Protein AF-A0A518JNQ6-F1 (afdb_monomer_lite)

pLDDT: mean 89.22, std 8.43, range [53.34, 97.62]

Foldseek 3Di:
DDDDDPVNVVVVVVVVVVVVVVVVVVVVVVVVVVVVQVVLVVVVVVVVDQWDDDPQKIKGKDKDQDADDDDPVVCVVCPVVVVVVVRVPGGIDIGIDIGGNVVD

Sequence (104 aa):
MTRVTKAQLSRLVAAIGRKRTIDSESRALESEIKNLRKIAYDDLRSTGNPTAKRSGFLLRWSTAKGRVSWKEEFIREVGSEKATQLAENVGTVQSIDVVPAEVA

Organism: NCBI:txid2528017

Secondary structure (DSSP, 8-state):
-PPPPHHHHHHHHHHHHHHHHHHHHHHHHHHHHHHHHHHHHHHHHHTTSSEEEETTEEEEEEEEE------HHHHHHH-HHHHHHHHHT--EEEEEEEEETT--

Structure (mmCIF, N/CA/C/O backbone):
data_AF-A0A518JNQ6-F1
#
_entry.id   AF-A0A518JNQ6-F1
#
loop_
_atom_site.group_PDB
_atom_site.id
_atom_site.type_symbol
_atom_site.label_atom_id
_atom_site.label_alt_id
_atom_site.label_comp_id
_atom_site.label_asym_id
_atom_site.label_entity_id
_atom_site.label_seq_id
_atom_site.pdbx_PDB_ins_code
_atom_site.Cartn_x
_atom_site.Cartn_y
_atom_site.Cartn_z
_atom_site.occupancy
_atom_site.B_iso_or_equiv
_atom_site.auth_seq_id
_atom_site.auth_comp_id
_atom_site.auth_asym_id
_atom_site.auth_atom_id
_atom_site.pdbx_PDB_model_num
ATOM 1 N N . MET A 1 1 ? 41.512 17.786 -5.246 1.00 53.78 1 MET A N 1
ATOM 2 C CA . MET A 1 1 ? 40.088 17.674 -5.637 1.00 53.78 1 MET A CA 1
ATOM 3 C C . MET A 1 1 ? 39.990 16.900 -6.939 1.00 53.78 1 MET A C 1
ATOM 5 O O . MET A 1 1 ? 40.420 17.399 -7.972 1.00 53.78 1 MET A O 1
ATOM 9 N N . THR A 1 2 ? 39.486 15.672 -6.893 1.00 75.69 2 THR A N 1
ATOM 10 C CA . THR A 1 2 ? 39.273 14.839 -8.084 1.00 75.69 2 THR A CA 1
ATOM 11 C C . THR A 1 2 ? 38.061 15.373 -8.845 1.00 75.69 2 THR A C 1
ATOM 13 O O . THR A 1 2 ? 36.982 15.504 -8.269 1.00 75.69 2 THR A O 1
ATOM 16 N N . ARG A 1 3 ? 38.231 15.737 -10.121 1.00 84.81 3 ARG A N 1
ATOM 17 C CA . ARG A 1 3 ? 37.120 16.218 -10.957 1.00 84.81 3 ARG A CA 1
ATOM 18 C C . ARG A 1 3 ? 36.220 15.045 -11.351 1.00 84.81 3 ARG A C 1
ATOM 20 O O . ARG A 1 3 ? 36.714 13.963 -11.658 1.00 84.81 3 ARG A O 1
ATOM 27 N N . VAL A 1 4 ? 34.908 15.275 -11.357 1.00 87.75 4 VAL A N 1
ATOM 28 C CA . VAL A 1 4 ? 33.912 14.285 -11.793 1.00 87.75 4 VAL A CA 1
ATOM 29 C C . VAL A 1 4 ? 34.144 13.925 -13.264 1.00 87.75 4 VAL A C 1
ATOM 31 O O . VAL A 1 4 ? 34.382 14.805 -14.093 1.00 87.75 4 VAL A O 1
ATOM 34 N N . THR A 1 5 ? 34.069 12.638 -13.604 1.00 95.31 5 THR A N 1
ATOM 35 C CA . THR A 1 5 ? 34.277 12.155 -14.977 1.00 95.31 5 THR A CA 1
ATOM 36 C C . THR A 1 5 ? 32.982 12.157 -15.793 1.00 95.31 5 THR A C 1
ATOM 38 O O . THR A 1 5 ? 31.877 12.015 -15.265 1.00 95.31 5 THR A O 1
ATOM 41 N N . LYS A 1 6 ? 33.101 12.230 -17.126 1.00 94.44 6 LYS A N 1
ATOM 42 C CA . LYS A 1 6 ? 31.959 12.098 -18.052 1.00 94.44 6 LYS A CA 1
ATOM 43 C C . LYS A 1 6 ? 31.180 10.792 -17.838 1.00 94.44 6 LYS A C 1
ATOM 45 O O . LYS A 1 6 ? 29.953 10.790 -17.927 1.00 94.44 6 LYS A O 1
ATOM 50 N N . ALA A 1 7 ? 31.875 9.696 -17.525 1.00 95.75 7 ALA A N 1
ATOM 51 C CA . ALA A 1 7 ? 31.252 8.406 -17.234 1.00 95.75 7 ALA A CA 1
ATOM 52 C C . ALA A 1 7 ? 30.394 8.459 -15.958 1.00 95.75 7 ALA A C 1
ATOM 54 O O . ALA A 1 7 ? 29.271 7.953 -15.953 1.00 95.75 7 ALA A O 1
ATOM 55 N N . GLN A 1 8 ? 30.880 9.126 -14.903 1.00 95.81 8 GLN A N 1
ATOM 56 C CA . GLN A 1 8 ? 30.120 9.331 -13.666 1.00 95.81 8 GLN A CA 1
ATOM 57 C C . GLN A 1 8 ? 28.863 10.177 -13.910 1.00 95.81 8 GLN A C 1
ATOM 59 O O . GLN A 1 8 ? 27.782 9.791 -13.470 1.00 95.81 8 GLN A O 1
ATOM 64 N N . LEU A 1 9 ? 28.973 11.270 -14.673 1.00 96.31 9 LEU A N 1
ATOM 65 C CA . LEU A 1 9 ? 27.818 12.106 -15.030 1.00 96.31 9 LEU A CA 1
ATOM 66 C C . LEU A 1 9 ? 26.797 11.350 -15.890 1.00 96.31 9 LEU A C 1
ATOM 68 O O . LEU A 1 9 ? 25.598 11.425 -15.635 1.00 96.31 9 LEU A O 1
ATOM 72 N N . SER A 1 10 ? 27.260 10.564 -16.864 1.00 96.50 10 SER A N 1
ATOM 73 C CA . SER A 1 10 ? 26.377 9.760 -17.722 1.00 96.50 10 SER A CA 1
ATOM 74 C C . SER A 1 10 ? 25.614 8.710 -16.908 1.00 96.50 10 SER A C 1
ATOM 76 O O . SER A 1 10 ? 24.408 8.531 -17.083 1.00 96.50 10 SER A O 1
ATOM 78 N N . ARG A 1 11 ? 26.294 8.056 -15.954 1.00 97.00 11 ARG A N 1
ATOM 79 C CA . ARG A 1 11 ? 25.665 7.100 -15.036 1.00 97.00 11 ARG A CA 1
ATOM 80 C C . ARG A 1 11 ? 24.661 7.777 -14.104 1.00 97.00 11 ARG A C 1
ATOM 82 O O . ARG A 1 11 ? 23.608 7.197 -13.853 1.00 97.00 11 ARG A O 1
ATOM 89 N N . LEU A 1 12 ? 24.955 8.987 -13.626 1.00 96.50 12 LEU A N 1
ATOM 90 C CA . LEU A 1 12 ? 24.038 9.764 -12.793 1.00 96.50 12 LEU A CA 1
ATOM 91 C C . LEU A 1 12 ? 22.739 10.089 -13.542 1.00 96.50 12 LEU A C 1
ATOM 93 O O . LEU A 1 12 ? 21.657 9.838 -13.017 1.00 96.50 12 LEU A O 1
ATOM 97 N N . VAL A 1 13 ? 22.831 10.568 -14.786 1.00 97.56 13 VAL A N 1
ATOM 98 C CA . VAL A 1 13 ? 21.651 10.861 -15.619 1.00 97.56 13 VAL A CA 1
ATOM 99 C C . VAL A 1 13 ? 20.814 9.600 -15.851 1.00 97.56 13 VAL A C 1
ATOM 101 O O . VAL A 1 13 ? 19.599 9.622 -15.653 1.00 97.56 13 VAL A O 1
ATOM 104 N N . ALA A 1 14 ? 21.457 8.479 -16.191 1.00 97.31 14 ALA A N 1
ATOM 105 C CA . ALA A 1 14 ? 20.765 7.205 -16.378 1.00 97.31 14 ALA A CA 1
ATOM 106 C C . ALA A 1 14 ? 20.072 6.722 -15.089 1.00 97.31 14 ALA A C 1
ATOM 108 O O . ALA A 1 14 ? 18.931 6.261 -15.134 1.00 97.31 14 ALA A O 1
ATOM 109 N N . ALA A 1 15 ? 20.732 6.855 -13.934 1.00 97.62 15 ALA A N 1
ATOM 110 C CA . ALA A 1 15 ? 20.164 6.485 -12.640 1.00 97.62 15 ALA A CA 1
ATOM 111 C C . ALA A 1 15 ? 18.947 7.350 -12.274 1.00 97.62 15 ALA A C 1
ATOM 113 O O . ALA A 1 15 ? 17.931 6.809 -11.840 1.00 97.62 15 ALA A O 1
ATOM 114 N N . ILE A 1 16 ? 19.006 8.667 -12.509 1.00 97.62 16 ILE A N 1
ATOM 115 C CA . ILE A 1 16 ? 17.872 9.579 -12.291 1.00 97.62 16 ILE A CA 1
ATOM 116 C C . ILE A 1 16 ? 16.680 9.183 -13.173 1.00 97.62 16 ILE A C 1
ATOM 118 O O . ILE A 1 16 ? 15.550 9.138 -12.687 1.00 97.62 16 ILE A O 1
ATOM 122 N N . GLY A 1 17 ? 16.919 8.855 -14.448 1.00 97.50 17 GLY A N 1
ATOM 123 C CA . GLY A 1 17 ? 15.868 8.399 -15.364 1.00 97.50 17 GLY A CA 1
ATOM 124 C C . GLY A 1 17 ? 15.191 7.105 -14.898 1.00 97.50 17 GLY A C 1
ATOM 125 O O . GLY A 1 17 ? 13.962 7.038 -14.826 1.00 97.50 17 GLY A O 1
ATOM 126 N N . ARG A 1 18 ? 15.985 6.102 -14.495 1.00 97.12 18 ARG A N 1
ATOM 127 C CA . ARG A 1 18 ? 15.457 4.843 -13.939 1.00 97.12 18 ARG A CA 1
ATOM 128 C C . ARG A 1 18 ? 14.656 5.079 -12.666 1.00 97.12 18 ARG A C 1
ATOM 130 O O . ARG A 1 18 ? 13.554 4.559 -12.550 1.00 97.12 18 ARG A O 1
ATOM 137 N N . LYS A 1 19 ? 15.169 5.908 -11.750 1.00 97.44 19 LYS A N 1
ATOM 138 C CA . LYS A 1 19 ? 14.461 6.250 -10.512 1.00 97.44 19 LYS A CA 1
ATOM 139 C C . LYS A 1 19 ? 13.091 6.860 -10.809 1.00 97.44 19 LYS A C 1
ATOM 141 O O . LYS A 1 19 ? 12.109 6.426 -10.230 1.00 97.44 19 LYS A O 1
ATOM 146 N N . ARG A 1 20 ? 13.005 7.821 -11.736 1.00 97.00 20 ARG A N 1
ATOM 147 C CA . ARG A 1 20 ? 11.723 8.445 -12.116 1.00 97.00 20 ARG A CA 1
ATOM 148 C C . ARG A 1 20 ? 10.717 7.436 -12.667 1.00 97.00 20 ARG A C 1
ATOM 150 O O . ARG A 1 20 ? 9.533 7.555 -12.377 1.00 97.00 20 ARG A O 1
ATOM 157 N N . THR A 1 21 ? 11.194 6.466 -13.442 1.00 97.31 21 THR A N 1
ATOM 158 C CA . THR A 1 21 ? 10.351 5.400 -14.003 1.00 97.31 21 THR A CA 1
ATOM 159 C C . THR A 1 21 ? 9.797 4.519 -12.885 1.00 97.31 21 THR A C 1
ATOM 161 O O . THR A 1 21 ? 8.585 4.398 -12.756 1.00 97.31 21 THR A O 1
ATOM 164 N N . ILE A 1 22 ? 10.673 4.030 -12.002 1.00 97.56 22 ILE A N 1
ATOM 165 C CA . ILE A 1 22 ? 10.291 3.220 -10.836 1.00 97.56 22 ILE A CA 1
ATOM 166 C C . ILE A 1 22 ? 9.336 3.988 -9.914 1.00 97.56 22 ILE A C 1
ATOM 168 O O . ILE A 1 22 ? 8.336 3.437 -9.471 1.00 97.56 22 ILE A O 1
ATOM 172 N N . ASP A 1 23 ? 9.602 5.269 -9.644 1.00 97.06 23 ASP A N 1
ATOM 173 C CA . ASP A 1 23 ? 8.719 6.102 -8.822 1.00 97.06 23 ASP A CA 1
ATOM 174 C C . ASP A 1 23 ? 7.319 6.218 -9.459 1.00 97.06 23 ASP A C 1
ATOM 176 O O . ASP A 1 23 ? 6.310 6.229 -8.754 1.00 97.06 23 ASP A O 1
ATOM 180 N N . SER A 1 24 ? 7.243 6.319 -10.790 1.00 96.81 24 SER A N 1
ATOM 181 C CA . SER A 1 24 ? 5.975 6.384 -11.524 1.00 96.81 24 SER A CA 1
ATOM 182 C C . SER A 1 24 ? 5.212 5.061 -11.456 1.00 96.81 24 SER A C 1
ATOM 184 O O . SER A 1 24 ? 4.017 5.063 -11.171 1.00 96.81 24 SER A O 1
ATOM 186 N N . GLU A 1 25 ? 5.895 3.941 -11.684 1.00 96.88 25 GLU A N 1
ATOM 187 C CA . GLU A 1 25 ? 5.321 2.594 -11.575 1.00 96.88 25 GLU A CA 1
ATOM 188 C C . GLU A 1 25 ? 4.841 2.309 -10.148 1.00 96.88 25 GLU A C 1
ATOM 190 O O . GLU A 1 25 ? 3.720 1.845 -9.955 1.00 96.88 25 GLU A O 1
ATOM 195 N N . SER A 1 26 ? 5.635 2.684 -9.140 1.00 97.19 26 SER A N 1
ATOM 196 C CA . SER A 1 26 ? 5.267 2.565 -7.726 1.00 97.19 26 SER A CA 1
ATOM 197 C C . SER A 1 26 ? 3.973 3.317 -7.420 1.00 97.19 26 SER A C 1
ATOM 199 O O . SER A 1 26 ? 3.076 2.764 -6.792 1.00 97.19 26 SER A O 1
ATOM 201 N N . ARG A 1 27 ? 3.830 4.559 -7.905 1.00 96.44 27 ARG A N 1
ATOM 202 C CA . ARG A 1 27 ? 2.599 5.348 -7.713 1.00 96.44 27 ARG A CA 1
ATOM 203 C C . ARG A 1 27 ? 1.392 4.733 -8.418 1.00 96.44 27 ARG A C 1
ATOM 205 O O .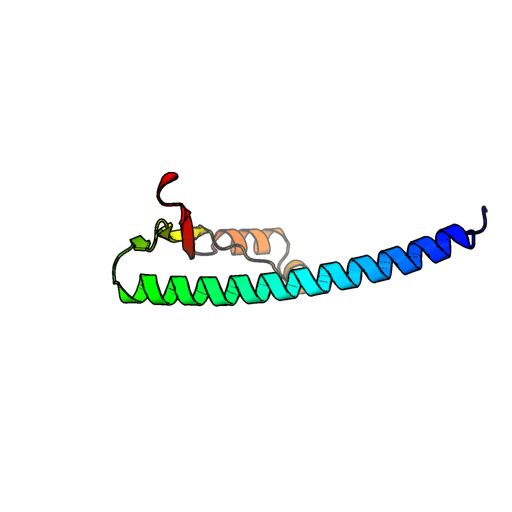 ARG A 1 27 ? 0.283 4.793 -7.887 1.00 96.44 27 ARG A O 1
ATOM 212 N N . ALA A 1 28 ? 1.588 4.167 -9.608 1.00 96.50 28 ALA A N 1
ATOM 213 C CA . ALA A 1 28 ? 0.521 3.482 -10.331 1.00 96.50 28 ALA A CA 1
ATOM 214 C C . ALA A 1 28 ? 0.036 2.248 -9.551 1.00 96.50 28 ALA A C 1
ATOM 216 O O . ALA A 1 28 ? -1.163 2.119 -9.308 1.00 96.50 28 ALA A O 1
ATOM 217 N N . LEU A 1 29 ? 0.967 1.419 -9.066 1.00 96.69 29 LEU A N 1
ATOM 218 C CA . LEU A 1 29 ? 0.667 0.257 -8.224 1.00 96.69 29 LEU A CA 1
ATOM 219 C C . LEU A 1 29 ? -0.018 0.655 -6.911 1.00 96.69 29 LEU A C 1
ATOM 221 O O . LEU A 1 29 ? -0.989 0.025 -6.503 1.00 96.69 29 LEU A O 1
ATOM 225 N N . GLU A 1 30 ? 0.429 1.726 -6.253 1.00 95.56 30 GLU A N 1
ATOM 226 C CA . GLU A 1 30 ? -0.228 2.249 -5.048 1.00 95.56 30 GLU A CA 1
ATOM 227 C C . GLU A 1 30 ? -1.684 2.659 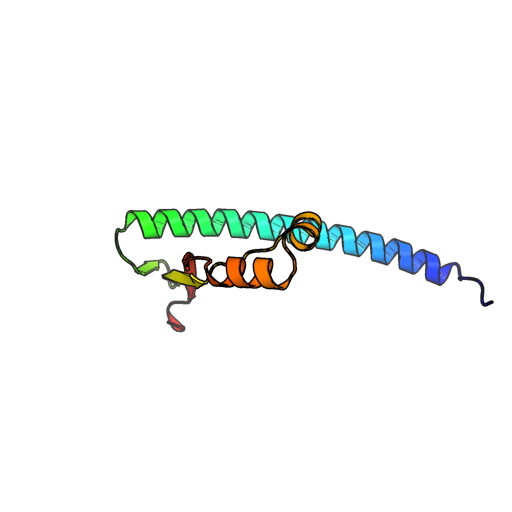-5.316 1.00 95.56 30 GLU A C 1
ATOM 229 O O . GLU A 1 30 ? -2.573 2.381 -4.504 1.00 95.56 30 GLU A O 1
ATOM 234 N N . SER A 1 31 ? -1.946 3.300 -6.460 1.00 96.12 31 SER A N 1
ATOM 235 C CA . SER A 1 31 ? -3.300 3.675 -6.876 1.00 96.12 31 SER A CA 1
ATOM 236 C C . SER A 1 31 ? -4.171 2.445 -7.137 1.00 96.12 31 SER A C 1
ATOM 238 O O . SER A 1 31 ? -5.303 2.377 -6.652 1.00 96.12 31 SER A O 1
ATOM 240 N N . GLU A 1 32 ? -3.629 1.450 -7.836 1.00 96.56 32 GLU A N 1
ATOM 241 C CA . GLU A 1 32 ? -4.304 0.183 -8.106 1.00 96.56 32 GLU A CA 1
ATOM 242 C C . GLU A 1 32 ? -4.646 -0.562 -6.809 1.00 96.56 32 GLU A C 1
ATOM 244 O O . GLU A 1 32 ? -5.809 -0.899 -6.579 1.00 96.56 32 GLU A O 1
ATOM 249 N N . ILE A 1 33 ? -3.678 -0.722 -5.900 1.00 93.94 33 ILE A N 1
ATOM 250 C CA . ILE A 1 33 ? -3.879 -1.346 -4.584 1.00 93.94 33 ILE A CA 1
ATOM 251 C C . ILE A 1 33 ? -4.973 -0.620 -3.800 1.00 93.94 33 ILE A C 1
ATOM 253 O O . ILE A 1 33 ? -5.831 -1.264 -3.192 1.00 93.94 33 ILE A O 1
ATOM 257 N N . LYS A 1 34 ? -4.973 0.719 -3.801 1.00 92.50 34 LYS A N 1
ATOM 258 C CA . LYS A 1 34 ? -6.000 1.513 -3.116 1.00 92.50 34 LYS A CA 1
ATOM 259 C C . LYS A 1 34 ? -7.394 1.241 -3.687 1.00 92.50 34 LYS A C 1
ATOM 261 O O . LYS A 1 34 ? -8.338 1.071 -2.915 1.00 92.50 34 LYS A O 1
ATOM 266 N N . ASN A 1 35 ? -7.519 1.180 -5.010 1.00 95.88 35 ASN A N 1
ATOM 267 C CA . ASN A 1 35 ? -8.787 0.897 -5.680 1.00 95.88 35 ASN A CA 1
ATOM 268 C C . ASN A 1 35 ? -9.276 -0.525 -5.373 1.00 95.88 35 ASN A C 1
ATOM 270 O O . ASN A 1 35 ? -10.425 -0.700 -4.971 1.00 95.88 35 ASN A O 1
ATOM 274 N N . LEU A 1 36 ? -8.398 -1.526 -5.467 1.00 94.88 36 LEU A N 1
ATOM 275 C CA . LEU A 1 36 ? -8.729 -2.921 -5.161 1.00 94.88 36 LEU A CA 1
ATOM 276 C C . LEU A 1 36 ? -9.118 -3.116 -3.691 1.00 94.88 36 LEU A C 1
ATOM 278 O O . LEU A 1 36 ? -10.105 -3.788 -3.393 1.00 94.88 36 LEU A O 1
ATOM 282 N N . ARG A 1 37 ? -8.406 -2.474 -2.757 1.00 92.19 37 ARG A N 1
ATOM 283 C CA . ARG A 1 37 ? -8.767 -2.491 -1.331 1.00 92.19 37 ARG A CA 1
ATOM 284 C C . ARG A 1 37 ? -10.138 -1.886 -1.075 1.00 92.19 37 ARG A C 1
ATOM 286 O O . ARG A 1 37 ? -10.865 -2.410 -0.239 1.00 92.19 37 ARG A O 1
ATOM 293 N N . LYS A 1 38 ? -10.496 -0.811 -1.781 1.00 93.12 38 LYS A N 1
ATOM 294 C CA . LYS A 1 38 ? -11.832 -0.217 -1.680 1.00 93.12 38 LYS A CA 1
ATOM 295 C C . LYS A 1 38 ? -12.909 -1.204 -2.138 1.00 93.12 38 LYS A C 1
ATOM 297 O O . LYS A 1 38 ? -13.892 -1.378 -1.434 1.00 93.12 38 LYS A O 1
ATOM 302 N N . ILE A 1 39 ? -12.693 -1.894 -3.259 1.00 94.12 39 ILE A N 1
ATOM 303 C CA . ILE A 1 39 ? -13.629 -2.915 -3.756 1.00 94.12 39 ILE A CA 1
ATOM 304 C C . ILE A 1 39 ? -13.809 -4.036 -2.723 1.00 94.12 39 ILE A C 1
ATOM 306 O O . ILE A 1 39 ? -14.937 -4.380 -2.385 1.00 94.12 39 ILE A O 1
ATOM 310 N N . ALA A 1 40 ? -12.713 -4.569 -2.175 1.00 93.25 40 ALA A N 1
ATOM 311 C CA . ALA A 1 40 ? -12.776 -5.615 -1.152 1.00 93.25 40 ALA A CA 1
ATOM 312 C C . ALA A 1 40 ? -13.460 -5.128 0.140 1.00 93.25 40 ALA A C 1
ATOM 314 O O . ALA A 1 40 ? -14.223 -5.870 0.756 1.00 93.25 40 ALA A O 1
ATOM 315 N N . TYR A 1 41 ? -13.200 -3.878 0.542 1.00 92.56 41 TYR A N 1
ATOM 316 C CA . TYR A 1 41 ? -13.856 -3.230 1.677 1.00 92.56 41 TYR A CA 1
ATOM 317 C C . TYR A 1 41 ? -15.372 -3.162 1.471 1.00 92.56 41 TYR A C 1
ATOM 319 O O . TYR A 1 41 ? -16.125 -3.564 2.358 1.00 92.56 41 TYR A O 1
ATOM 327 N N . ASP A 1 42 ? -15.817 -2.677 0.310 1.00 93.00 42 ASP A N 1
ATOM 328 C CA . ASP A 1 42 ? -17.236 -2.528 -0.012 1.00 93.00 42 ASP A CA 1
ATOM 329 C C . ASP A 1 42 ? -17.935 -3.902 -0.095 1.00 93.00 42 ASP A C 1
ATOM 331 O O . ASP A 1 42 ? -19.035 -4.050 0.445 1.00 93.00 42 ASP A O 1
ATOM 335 N N . ASP A 1 43 ? -17.278 -4.931 -0.657 1.00 92.56 43 ASP A N 1
ATOM 336 C CA . ASP A 1 43 ? -17.776 -6.320 -0.649 1.00 92.56 43 ASP A CA 1
ATOM 337 C C . ASP A 1 43 ? -17.955 -6.839 0.781 1.00 92.56 43 ASP A C 1
ATOM 339 O O . ASP A 1 43 ? -19.068 -7.203 1.162 1.00 92.56 43 ASP A O 1
ATOM 343 N N . LEU A 1 44 ? -16.903 -6.811 1.611 1.00 92.31 44 LEU A N 1
ATOM 344 C CA . LEU A 1 44 ? -16.976 -7.313 2.987 1.00 92.31 44 LEU A CA 1
ATOM 345 C C . LEU A 1 44 ? -18.029 -6.552 3.801 1.00 92.31 44 LEU A C 1
ATOM 347 O O . LEU A 1 44 ? -18.820 -7.169 4.516 1.00 92.31 44 LEU A O 1
ATOM 351 N N . ARG A 1 45 ? -18.100 -5.226 3.642 1.00 91.50 45 ARG A N 1
ATOM 352 C CA . ARG A 1 45 ? -19.112 -4.386 4.292 1.00 91.50 45 ARG A CA 1
ATOM 353 C C . ARG A 1 45 ? -20.530 -4.776 3.887 1.00 91.50 45 ARG A C 1
ATOM 355 O O . ARG A 1 45 ? -21.397 -4.818 4.757 1.00 91.50 45 ARG A O 1
ATOM 362 N N . SER A 1 46 ? -20.765 -5.096 2.614 1.00 92.31 46 SER A N 1
ATOM 363 C CA . SER A 1 46 ? -22.085 -5.519 2.125 1.00 92.31 46 SER A CA 1
ATOM 364 C C . SER A 1 46 ? -22.565 -6.837 2.743 1.00 92.31 46 SER A C 1
ATOM 366 O O . SER A 1 46 ? -23.767 -7.052 2.870 1.00 92.31 46 SER A O 1
ATOM 368 N N . THR A 1 47 ? -21.643 -7.699 3.191 1.00 90.56 47 THR A N 1
ATOM 369 C CA . THR A 1 47 ? -22.002 -8.974 3.832 1.00 90.56 47 THR A CA 1
ATOM 370 C C . THR A 1 47 ? -22.533 -8.826 5.257 1.00 90.56 47 THR A C 1
ATOM 372 O O . THR A 1 47 ? -23.118 -9.773 5.776 1.00 90.56 47 THR A O 1
ATOM 375 N N . GLY A 1 48 ? -22.269 -7.694 5.922 1.00 88.06 48 GLY A N 1
ATOM 376 C CA . GLY A 1 48 ? -22.565 -7.491 7.346 1.00 88.06 48 GLY A CA 1
ATOM 377 C C . GLY A 1 48 ? -21.734 -8.350 8.312 1.00 88.06 48 GLY A C 1
ATOM 378 O O . GLY A 1 48 ? -21.905 -8.234 9.522 1.00 88.06 48 GLY A O 1
ATOM 379 N N . ASN A 1 49 ? -20.823 -9.188 7.805 1.00 89.75 49 ASN A N 1
ATOM 380 C CA . ASN A 1 49 ? -20.010 -10.101 8.600 1.00 89.75 49 ASN A CA 1
ATOM 381 C C . ASN A 1 49 ? -18.582 -9.572 8.801 1.00 89.75 49 ASN A C 1
ATOM 383 O O . ASN A 1 49 ? -18.072 -8.800 7.984 1.00 89.75 49 ASN A O 1
ATOM 387 N N . PRO A 1 50 ? -17.888 -10.013 9.866 1.00 89.00 50 PRO A N 1
ATOM 388 C CA . PRO A 1 50 ? -16.510 -9.608 10.105 1.00 89.00 50 PRO A CA 1
ATOM 389 C C . PRO A 1 50 ? -15.493 -10.267 9.166 1.00 89.00 50 PRO A C 1
ATOM 391 O O . PRO A 1 50 ? -14.364 -9.787 9.049 1.00 89.00 50 PRO A O 1
ATOM 394 N N . THR A 1 51 ? -15.882 -11.363 8.506 1.00 92.44 51 THR A N 1
ATOM 395 C CA . THR A 1 51 ? -15.052 -12.106 7.554 1.00 92.44 51 THR A CA 1
ATOM 396 C C . THR A 1 51 ? -15.885 -12.640 6.388 1.00 92.44 51 THR A C 1
ATOM 398 O O . THR A 1 51 ? -17.087 -12.867 6.537 1.00 92.44 51 THR A O 1
ATOM 401 N N . ALA A 1 52 ? -15.251 -12.864 5.235 1.00 93.19 52 ALA A N 1
ATOM 402 C CA . ALA A 1 52 ? -15.873 -13.473 4.062 1.00 93.19 52 ALA A CA 1
ATOM 403 C C . ALA A 1 52 ? -14.846 -14.261 3.231 1.00 93.19 52 ALA A C 1
ATOM 405 O O . ALA A 1 52 ? -13.729 -13.797 3.019 1.00 93.19 52 ALA A O 1
ATOM 406 N N . LYS A 1 53 ? -15.222 -15.441 2.720 1.00 92.75 53 LYS A N 1
ATOM 407 C CA . LYS A 1 53 ? -14.401 -16.207 1.764 1.00 92.75 53 LYS A CA 1
ATOM 408 C C . LYS A 1 53 ? -14.847 -15.923 0.327 1.00 92.75 53 LYS A C 1
ATOM 410 O O . LYS A 1 53 ? -16.047 -15.956 0.042 1.00 92.75 53 LYS A O 1
ATOM 415 N N . ARG A 1 54 ? -13.901 -15.644 -0.573 1.00 91.25 54 ARG A N 1
ATOM 416 C CA . ARG A 1 54 ? -14.134 -15.328 -1.995 1.00 91.25 54 ARG A CA 1
ATOM 417 C C . ARG A 1 54 ? -13.026 -15.920 -2.850 1.00 91.25 54 ARG A C 1
ATOM 419 O O . ARG A 1 54 ? -11.872 -15.581 -2.639 1.00 91.25 54 ARG A O 1
ATOM 426 N N . SER A 1 55 ? -13.367 -16.779 -3.808 1.00 91.06 55 SER A N 1
ATOM 427 C CA . SER A 1 55 ? -12.434 -17.242 -4.853 1.00 91.06 55 SER A CA 1
ATOM 428 C C . SER A 1 55 ? -11.059 -17.701 -4.336 1.00 91.06 55 SER A C 1
ATOM 430 O O . SER A 1 55 ? -10.036 -17.358 -4.915 1.00 91.06 55 SER A O 1
ATOM 432 N N . GLY A 1 56 ? -11.027 -18.438 -3.220 1.00 91.88 56 GLY A N 1
ATOM 433 C CA . GLY A 1 56 ? -9.773 -18.899 -2.608 1.00 91.88 56 GLY A CA 1
ATOM 434 C C . GLY A 1 56 ? -9.063 -17.880 -1.705 1.00 91.88 56 GLY A C 1
ATOM 435 O O . GLY A 1 56 ? -7.939 -18.133 -1.290 1.00 91.88 56 GLY A O 1
ATOM 436 N N . PHE A 1 57 ? -9.704 -16.765 -1.348 1.00 94.12 57 PHE A N 1
ATOM 437 C CA . PHE A 1 57 ? -9.193 -15.749 -0.424 1.00 94.12 57 PHE A CA 1
ATOM 438 C C . PHE A 1 57 ? -10.116 -15.565 0.781 1.00 94.12 57 PHE A C 1
ATOM 440 O O . PHE A 1 57 ? -11.336 -15.714 0.677 1.00 94.12 57 PHE A O 1
ATOM 447 N N . LEU A 1 58 ? -9.531 -15.207 1.922 1.00 92.88 58 LEU A N 1
ATOM 448 C CA . LEU A 1 58 ? -10.226 -14.725 3.108 1.00 92.88 58 LEU A CA 1
ATOM 449 C C . LEU A 1 58 ? -10.094 -13.202 3.191 1.00 92.88 58 LEU A C 1
ATOM 451 O O . LEU A 1 58 ? -8.990 -12.658 3.230 1.00 92.88 58 LEU A O 1
ATOM 455 N N . LEU A 1 59 ? -11.239 -12.534 3.265 1.00 94.06 59 LEU A N 1
ATOM 456 C CA . LEU A 1 59 ? -11.383 -11.124 3.593 1.00 94.06 59 LEU A CA 1
ATOM 457 C C . LEU A 1 59 ? -11.741 -11.028 5.076 1.00 94.06 59 LEU A C 1
ATOM 459 O O . LEU A 1 59 ? -12.635 -11.741 5.537 1.00 94.06 59 LEU A O 1
ATOM 463 N N . ARG A 1 60 ? -11.080 -10.148 5.827 1.00 93.44 60 ARG A N 1
ATOM 464 C CA . ARG A 1 60 ? -11.410 -9.899 7.238 1.00 93.44 60 ARG A CA 1
ATOM 465 C C . ARG A 1 60 ? -11.205 -8.444 7.623 1.00 93.44 60 ARG A C 1
ATOM 467 O O . ARG A 1 60 ? -10.284 -7.792 7.126 1.00 93.44 60 ARG A O 1
ATOM 474 N N . TRP A 1 61 ? -12.017 -7.960 8.559 1.00 92.06 61 TRP A N 1
ATOM 475 C CA . TRP A 1 61 ? -11.713 -6.703 9.231 1.00 92.06 61 TRP A CA 1
ATOM 476 C C . TRP A 1 61 ? -10.478 -6.871 10.105 1.00 92.06 61 TRP A C 1
ATOM 478 O O . TRP A 1 61 ? -10.380 -7.799 10.903 1.00 92.06 61 TRP A O 1
ATOM 488 N N . SER A 1 62 ? -9.550 -5.940 9.952 1.00 88.00 62 SER A N 1
ATOM 489 C CA . SER A 1 62 ? -8.354 -5.818 10.764 1.00 88.00 62 SER A CA 1
ATOM 490 C C . SER A 1 62 ? -8.412 -4.484 11.481 1.00 88.00 62 SER A C 1
ATOM 492 O O . SER A 1 62 ? -8.733 -3.455 10.887 1.00 88.00 62 SER A O 1
ATOM 494 N N . THR A 1 63 ? -8.152 -4.495 12.779 1.00 86.06 63 THR A N 1
ATOM 495 C CA . THR A 1 63 ? -8.084 -3.280 13.585 1.00 86.06 63 THR A CA 1
ATOM 496 C C . THR A 1 63 ? -6.647 -3.085 14.015 1.00 86.06 63 THR A C 1
ATOM 498 O O . THR A 1 63 ? -6.119 -3.877 14.793 1.00 86.06 63 THR A O 1
ATOM 501 N N . ALA A 1 64 ? -6.022 -2.022 13.526 1.00 79.88 64 ALA A N 1
ATOM 502 C CA . ALA A 1 64 ? -4.683 -1.629 13.937 1.00 79.88 64 ALA A CA 1
ATOM 503 C C . ALA A 1 64 ? -4.748 -0.326 14.732 1.00 79.88 64 ALA A C 1
ATOM 505 O O . ALA A 1 64 ? -5.647 0.493 14.530 1.00 79.88 64 ALA A O 1
ATOM 506 N N . LYS A 1 65 ? -3.782 -0.100 15.626 1.00 78.25 65 LYS A N 1
ATOM 507 C CA . LYS A 1 65 ? -3.622 1.218 16.250 1.00 78.25 65 LYS A CA 1
ATOM 508 C C . LYS A 1 65 ? -3.287 2.230 15.153 1.00 78.25 65 LYS A C 1
ATOM 510 O O . LYS A 1 65 ? -2.349 2.009 14.382 1.00 78.25 65 LYS A O 1
ATOM 515 N N . GLY A 1 66 ? -4.058 3.312 15.059 1.00 74.38 66 GLY A N 1
ATOM 516 C CA . GLY A 1 66 ? -3.761 4.377 14.112 1.00 74.38 66 GLY A CA 1
ATOM 517 C C . GLY A 1 66 ? -2.384 4.971 14.402 1.00 74.38 66 GLY A C 1
ATOM 518 O O . GLY A 1 66 ? -1.981 5.112 15.556 1.00 74.38 66 GLY A O 1
ATOM 519 N N . ARG A 1 67 ? -1.641 5.309 13.349 1.00 77.69 67 ARG A N 1
ATOM 520 C CA . ARG A 1 67 ? -0.408 6.090 13.464 1.00 77.69 67 ARG A CA 1
ATOM 521 C C . ARG A 1 67 ? -0.676 7.492 12.959 1.00 77.69 67 ARG A C 1
ATOM 523 O O . ARG A 1 67 ? -1.281 7.659 11.904 1.00 77.69 67 ARG A O 1
ATOM 530 N N . VAL A 1 68 ? -0.194 8.481 13.698 1.00 79.94 68 VAL A N 1
ATOM 531 C CA . VAL A 1 68 ? -0.233 9.878 13.273 1.00 79.94 68 VAL A CA 1
ATOM 532 C C . VAL A 1 68 ? 1.175 10.332 12.928 1.00 79.94 68 VAL A C 1
ATOM 534 O O . VAL A 1 68 ? 2.131 10.047 13.647 1.00 79.94 68 VAL A O 1
ATOM 537 N N . SER A 1 69 ? 1.288 11.035 11.807 1.00 83.94 69 SER A N 1
ATOM 538 C CA . SER A 1 69 ? 2.498 11.739 11.402 1.00 83.94 69 SER A CA 1
ATOM 539 C C . SER A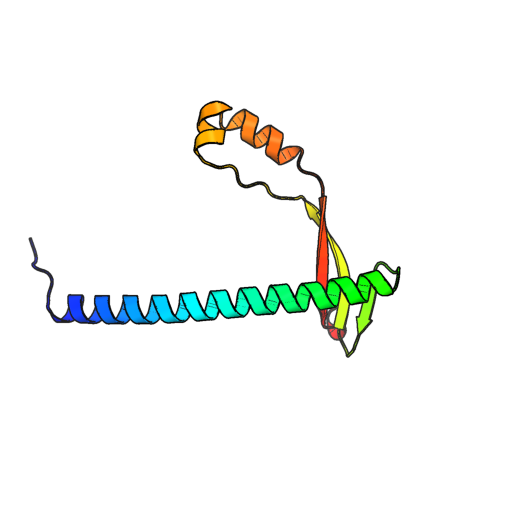 1 69 ? 2.219 13.232 11.470 1.00 83.94 69 SER A C 1
ATOM 541 O O . SER A 1 69 ? 1.389 13.753 10.726 1.00 83.94 69 SER A O 1
ATOM 543 N N . TRP A 1 70 ? 2.890 13.908 12.397 1.00 87.31 70 TRP A N 1
ATOM 544 C CA . TRP A 1 70 ? 2.772 15.348 12.579 1.00 87.31 70 TRP A CA 1
ATOM 545 C C . TRP A 1 70 ? 3.665 16.092 1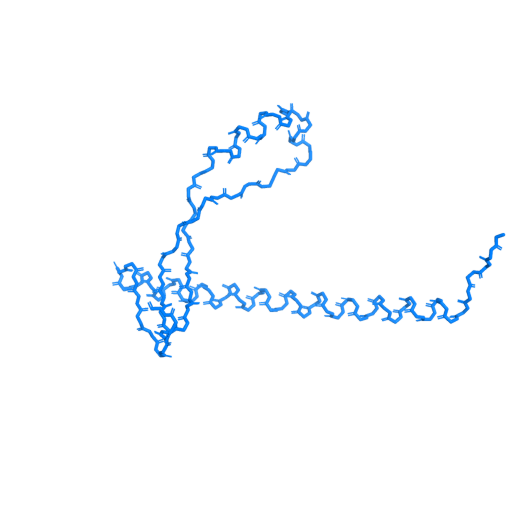1.587 1.00 87.31 70 TRP A C 1
ATOM 547 O O . TRP A 1 70 ? 4.740 15.612 11.226 1.00 87.31 70 TRP A O 1
ATOM 557 N N . LYS A 1 71 ? 3.233 17.284 11.167 1.00 89.06 71 LYS A N 1
ATOM 558 C CA . LYS A 1 71 ? 4.117 18.215 10.459 1.00 89.06 71 LYS A CA 1
ATOM 559 C C . LYS A 1 71 ? 5.160 18.776 11.427 1.00 89.06 71 LYS A C 1
ATOM 561 O O . LYS A 1 71 ? 4.898 18.879 12.626 1.00 89.06 71 LYS A O 1
ATOM 566 N N . GLU A 1 72 ? 6.324 19.153 10.912 1.00 87.81 72 GLU A N 1
ATOM 567 C CA . GLU A 1 72 ? 7.441 19.608 11.745 1.00 87.81 72 GLU A CA 1
ATOM 568 C C . GLU A 1 72 ? 7.100 20.890 12.520 1.00 87.81 72 GLU A C 1
ATOM 570 O O . GLU A 1 72 ? 7.474 21.032 13.681 1.00 87.81 72 GLU A O 1
ATOM 575 N N . GLU A 1 73 ? 6.316 21.787 11.922 1.00 90.31 73 GLU A N 1
ATOM 576 C CA . GLU A 1 73 ? 5.853 23.029 12.543 1.00 90.31 73 GLU A CA 1
ATOM 577 C C . GLU A 1 73 ? 5.009 22.758 13.790 1.00 90.31 73 GLU A C 1
ATOM 579 O O . GLU A 1 73 ? 5.213 23.389 14.823 1.00 90.31 73 GLU A O 1
ATOM 584 N N . PHE A 1 74 ? 4.125 21.759 13.721 1.00 88.81 74 PHE A N 1
ATOM 585 C CA . PHE A 1 74 ? 3.307 21.355 14.860 1.00 88.81 74 PHE A CA 1
ATOM 586 C C . PHE A 1 74 ? 4.181 20.803 15.990 1.00 88.81 74 PHE A C 1
ATOM 588 O O . PHE A 1 74 ? 4.021 21.198 17.140 1.00 88.81 74 PHE A O 1
ATOM 595 N N . ILE A 1 75 ? 5.154 19.942 15.668 1.00 90.56 75 ILE A N 1
ATOM 596 C CA . ILE A 1 75 ? 6.084 19.382 16.664 1.00 90.56 75 ILE A CA 1
ATOM 597 C C . ILE A 1 75 ? 6.892 20.496 17.344 1.00 90.56 75 ILE A C 1
ATOM 599 O O . ILE A 1 75 ? 7.110 20.436 18.554 1.00 90.56 75 ILE A O 1
ATOM 603 N N . ARG A 1 76 ? 7.315 21.519 16.589 1.00 89.00 76 ARG A N 1
ATOM 604 C CA . ARG A 1 76 ? 8.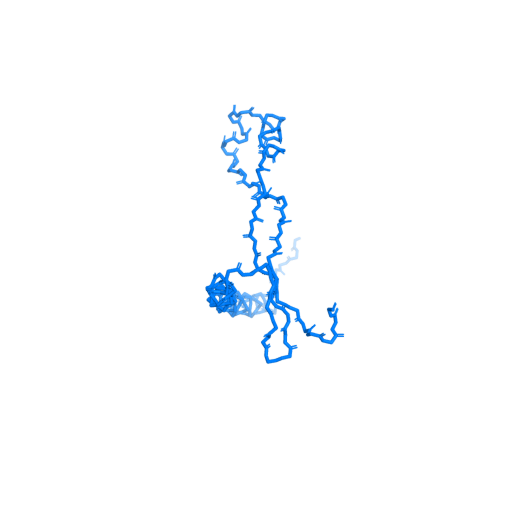029 22.685 17.132 1.00 89.00 76 ARG A CA 1
ATOM 605 C C . ARG A 1 76 ? 7.153 23.526 18.063 1.00 89.00 76 ARG A C 1
ATOM 607 O O . ARG A 1 76 ? 7.663 24.024 19.057 1.00 89.00 76 ARG A O 1
ATOM 614 N N . GLU A 1 77 ? 5.866 23.669 17.756 1.00 91.69 77 GLU A N 1
ATOM 615 C CA . GLU A 1 77 ? 4.921 24.462 18.551 1.00 91.69 77 GLU A CA 1
ATOM 616 C C . GLU A 1 77 ? 4.511 23.761 19.853 1.00 91.69 77 GLU A C 1
ATOM 618 O O . GLU A 1 77 ? 4.547 24.367 20.923 1.00 91.69 77 GLU A O 1
ATOM 623 N N . VAL A 1 78 ? 4.133 22.479 19.787 1.00 88.62 78 VAL A N 1
ATOM 624 C CA . VAL A 1 78 ? 3.612 21.751 20.959 1.00 88.62 78 VAL A CA 1
ATOM 625 C C . VAL A 1 78 ? 4.684 20.997 21.747 1.00 88.62 78 VAL A C 1
ATOM 627 O O . VAL A 1 78 ? 4.429 20.579 22.877 1.00 88.62 78 VAL A O 1
ATOM 630 N N . GLY A 1 79 ? 5.871 20.816 21.166 1.00 90.25 79 GLY A N 1
ATOM 631 C CA . GLY A 1 79 ? 6.952 20.002 21.709 1.00 90.25 79 GLY A CA 1
ATOM 632 C C . GLY A 1 79 ? 6.802 18.508 21.394 1.00 90.25 79 GLY A C 1
ATOM 633 O O . GLY A 1 79 ? 5.700 17.954 21.342 1.00 90.25 79 GLY A O 1
ATOM 634 N N . SER A 1 80 ? 7.941 17.827 21.220 1.00 85.25 80 SER A N 1
ATOM 635 C CA . SER A 1 80 ? 7.998 16.397 20.865 1.00 85.25 80 SER A CA 1
ATOM 636 C C . SER A 1 80 ? 7.283 15.493 21.875 1.00 85.25 80 SER A C 1
ATOM 638 O O . SER A 1 80 ? 6.660 14.503 21.494 1.00 85.25 80 SER A O 1
ATOM 640 N N . GLU A 1 81 ? 7.351 15.826 23.163 1.00 86.38 81 GLU A N 1
ATOM 641 C CA . GLU A 1 81 ? 6.752 15.028 24.236 1.00 86.38 81 GLU A CA 1
ATOM 642 C C . GLU A 1 81 ? 5.218 15.066 24.177 1.00 86.38 81 GLU A C 1
ATOM 644 O O . GLU A 1 81 ? 4.560 14.024 24.173 1.00 86.38 81 GLU A O 1
ATOM 649 N N . LYS A 1 82 ? 4.638 16.256 23.985 1.00 86.31 82 LYS A N 1
ATOM 650 C CA . LYS A 1 82 ? 3.187 16.434 23.842 1.00 86.31 82 LYS A CA 1
ATOM 651 C C . LYS A 1 82 ? 2.661 15.844 22.533 1.00 86.31 82 LYS A C 1
ATOM 653 O O . LYS A 1 82 ? 1.597 15.229 22.516 1.00 86.31 82 LYS A O 1
ATOM 658 N N . ALA A 1 83 ? 3.420 15.967 21.442 1.00 84.88 83 ALA A N 1
ATOM 659 C CA . ALA A 1 83 ? 3.100 15.318 20.170 1.00 84.88 83 ALA A CA 1
ATOM 660 C C . ALA A 1 83 ? 3.075 13.781 20.287 1.00 84.88 83 ALA A C 1
ATOM 662 O O . ALA A 1 83 ? 2.243 13.125 19.655 1.00 84.88 83 ALA A O 1
ATOM 663 N N . THR A 1 84 ? 3.949 13.212 21.123 1.00 85.25 84 THR A N 1
ATOM 664 C CA . THR A 1 84 ? 3.986 11.769 21.405 1.00 85.25 84 THR A CA 1
ATOM 665 C C . THR A 1 84 ? 2.776 11.338 22.233 1.00 85.25 84 THR A C 1
ATOM 667 O O . THR A 1 84 ? 2.077 10.414 21.827 1.00 85.25 84 THR A O 1
ATOM 670 N N . GLN A 1 85 ? 2.437 12.064 23.304 1.00 86.12 85 GLN A N 1
ATOM 671 C CA . GLN A 1 85 ? 1.226 11.793 24.098 1.00 86.12 85 GLN A CA 1
ATOM 672 C C . GLN A 1 85 ? -0.053 11.850 23.244 1.00 86.12 85 GLN A C 1
ATOM 674 O O . GLN A 1 85 ? -0.950 11.020 23.380 1.00 86.12 85 GLN A O 1
ATOM 679 N N . LEU A 1 86 ? -0.142 12.804 22.311 1.00 84.62 86 LEU A N 1
ATOM 680 C CA . LEU A 1 86 ? -1.269 12.883 21.377 1.00 84.62 86 LEU A CA 1
ATOM 681 C C . LEU A 1 86 ? -1.298 11.698 20.404 1.00 84.62 86 LEU A C 1
ATOM 683 O O . LEU A 1 86 ? -2.376 11.197 20.092 1.00 84.62 86 LEU A O 1
ATOM 687 N N . ALA A 1 87 ? -0.135 11.221 19.952 1.00 82.69 87 ALA A N 1
ATOM 688 C CA . ALA A 1 87 ? -0.037 10.039 19.098 1.00 82.69 87 ALA A CA 1
ATOM 689 C C . ALA A 1 87 ? -0.427 8.743 19.836 1.00 82.69 87 ALA A C 1
ATOM 691 O O . ALA A 1 87 ? -0.964 7.817 19.226 1.00 82.69 87 ALA A O 1
ATOM 692 N N . GLU A 1 88 ? -0.200 8.663 21.147 1.00 82.50 88 GLU A N 1
ATOM 693 C CA . GLU A 1 88 ? -0.580 7.500 21.956 1.00 82.50 88 GLU A CA 1
ATOM 694 C C . GLU A 1 88 ? -2.092 7.349 22.119 1.00 82.50 88 GLU A C 1
ATOM 696 O O . GLU A 1 88 ? -2.573 6.213 22.174 1.00 82.50 88 GLU A O 1
ATOM 701 N N . ASN A 1 89 ? -2.815 8.471 22.114 1.00 82.19 89 ASN A N 1
ATOM 702 C CA . ASN A 1 89 ? -4.273 8.547 22.219 1.00 82.19 89 ASN A CA 1
ATOM 703 C C . ASN A 1 89 ? -5.004 8.319 20.888 1.00 82.19 89 ASN A C 1
ATOM 705 O O . ASN A 1 89 ? -6.229 8.422 20.817 1.00 82.19 89 ASN A O 1
ATOM 709 N N . VAL A 1 90 ? -4.272 8.016 19.817 1.00 81.12 90 VAL A N 1
ATOM 710 C CA . VAL A 1 90 ? -4.874 7.720 18.520 1.00 81.12 90 VAL A CA 1
ATOM 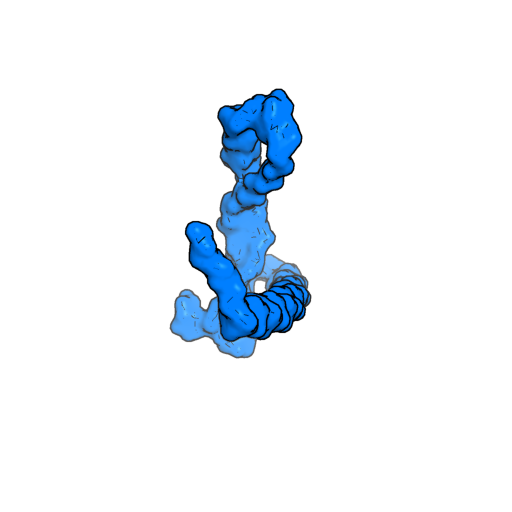711 C C . VAL A 1 90 ? -5.643 6.408 18.619 1.00 81.12 90 VAL A C 1
ATOM 713 O O . VAL A 1 90 ? -5.099 5.372 19.012 1.00 81.12 90 VAL A O 1
ATOM 716 N N . GLY A 1 91 ? -6.925 6.475 18.256 1.00 79.75 91 GLY A N 1
ATOM 717 C CA . GLY A 1 91 ? -7.822 5.329 18.234 1.00 79.75 91 GLY A CA 1
ATOM 718 C C . GLY A 1 91 ? -7.394 4.242 17.246 1.00 79.75 91 GLY A C 1
ATOM 719 O O . GLY A 1 91 ? -6.394 4.339 16.528 1.00 79.75 91 GLY A O 1
ATOM 720 N N . THR A 1 92 ? -8.174 3.170 17.202 1.00 82.69 92 THR A N 1
ATOM 721 C CA . THR A 1 92 ? -7.971 2.110 16.218 1.00 82.69 92 THR A CA 1
ATOM 722 C C . THR A 1 92 ? -8.520 2.524 14.859 1.00 82.69 92 THR A C 1
ATOM 724 O O . THR A 1 92 ? -9.534 3.210 14.742 1.00 82.69 92 THR A O 1
ATOM 727 N N . VAL A 1 93 ? -7.825 2.101 13.810 1.00 81.69 93 VAL A N 1
ATOM 728 C CA . VAL A 1 93 ? -8.259 2.238 12.425 1.00 81.69 93 VAL A CA 1
ATOM 729 C C . VAL A 1 93 ? -8.659 0.856 11.941 1.00 81.69 93 VAL A C 1
ATOM 731 O O . VAL A 1 93 ? -7.905 -0.107 12.096 1.00 81.69 93 VAL A O 1
ATOM 734 N N . GLN A 1 94 ? -9.854 0.763 11.364 1.00 80.25 94 GLN A N 1
ATOM 735 C CA . GLN A 1 94 ? -10.310 -0.449 10.704 1.00 80.25 94 GLN A CA 1
ATOM 736 C C . GLN A 1 94 ? -9.808 -0.455 9.258 1.00 80.25 94 GLN A C 1
ATOM 738 O O . GLN A 1 94 ? -10.051 0.479 8.494 1.00 80.25 94 GLN A O 1
ATOM 743 N N . SER A 1 95 ? -9.117 -1.521 8.883 1.00 85.19 95 SER A N 1
ATOM 744 C CA . SER A 1 95 ? -8.709 -1.828 7.517 1.00 85.19 95 SER A CA 1
ATOM 745 C C . SER A 1 95 ? -9.219 -3.208 7.118 1.00 85.19 95 SER A C 1
ATOM 747 O O . SER A 1 95 ? -9.713 -3.968 7.951 1.00 85.19 95 SER A O 1
ATOM 749 N N . ILE A 1 96 ? -9.101 -3.541 5.836 1.00 89.06 96 ILE A N 1
ATOM 750 C CA . ILE A 1 96 ? -9.362 -4.892 5.345 1.00 89.06 96 ILE A CA 1
ATOM 751 C C . ILE A 1 96 ? -8.042 -5.623 5.105 1.00 89.06 96 ILE A C 1
ATOM 753 O O . ILE A 1 96 ? -7.150 -5.092 4.439 1.00 89.06 96 ILE A O 1
ATOM 757 N N . ASP A 1 97 ? -7.945 -6.840 5.631 1.00 90.06 97 ASP A N 1
ATOM 758 C CA . ASP A 1 97 ? -6.898 -7.789 5.266 1.00 90.06 97 ASP A CA 1
ATOM 759 C C . ASP A 1 97 ? -7.460 -8.768 4.234 1.00 90.06 97 ASP A C 1
ATOM 761 O O . ASP A 1 97 ? -8.566 -9.292 4.397 1.00 90.06 97 ASP A O 1
ATOM 765 N N . VAL A 1 98 ? -6.673 -9.034 3.192 1.00 90.12 98 VAL A N 1
ATOM 766 C CA . VAL A 1 98 ? -6.966 -10.043 2.170 1.00 90.12 98 VAL A CA 1
ATOM 767 C C . VAL A 1 98 ? -5.813 -11.034 2.167 1.00 90.12 98 VAL A C 1
ATOM 769 O O . VAL A 1 98 ? -4.676 -10.652 1.893 1.00 90.12 98 VAL A O 1
ATOM 772 N N . VAL A 1 99 ? -6.096 -12.290 2.502 1.00 90.88 99 VAL A N 1
ATOM 773 C CA . VAL A 1 99 ? -5.095 -13.363 2.584 1.00 90.88 99 VAL A CA 1
ATOM 774 C C . VAL A 1 99 ? -5.554 -14.587 1.791 1.00 90.88 99 VAL A C 1
ATOM 776 O O . VAL A 1 99 ? -6.761 -14.829 1.708 1.00 90.88 99 VAL A O 1
ATOM 779 N N . PRO A 1 100 ? -4.642 -15.373 1.193 1.00 89.12 100 PRO A N 1
ATOM 780 C CA . PRO A 1 100 ? -5.005 -16.653 0.591 1.00 89.12 100 PRO A CA 1
ATOM 781 C C . PRO A 1 100 ? -5.684 -17.563 1.622 1.00 89.12 100 PRO A C 1
ATOM 783 O O . PRO A 1 100 ? -5.221 -17.669 2.756 1.00 89.12 100 PRO A O 1
ATOM 786 N N . ALA A 1 101 ? -6.775 -18.225 1.239 1.00 77.62 101 ALA A N 1
ATOM 787 C CA . ALA A 1 101 ? -7.571 -19.063 2.139 1.00 77.62 101 ALA A CA 1
ATOM 788 C C . ALA A 1 101 ? -6.844 -20.343 2.577 1.00 77.62 101 ALA A C 1
ATOM 790 O O . ALA A 1 101 ? -7.239 -20.943 3.566 1.00 77.62 101 ALA A O 1
ATOM 791 N N . GLU A 1 102 ? -5.795 -20.752 1.863 1.00 72.50 102 GLU A N 1
ATOM 792 C CA . GLU A 1 102 ? -4.927 -21.873 2.253 1.00 72.50 102 GLU A CA 1
ATOM 793 C C . GLU A 1 102 ? -3.996 -21.518 3.426 1.00 72.50 102 GLU A C 1
ATOM 795 O O . GLU A 1 102 ? -3.467 -22.406 4.086 1.00 72.50 102 GLU A O 1
ATOM 800 N N . VAL A 1 103 ? -3.797 -20.220 3.687 1.00 57.84 103 VAL A N 1
ATOM 801 C CA . VAL A 1 103 ? -2.879 -19.688 4.709 1.00 57.84 103 VAL A CA 1
ATOM 802 C C . VAL A 1 103 ? -3.646 -19.149 5.933 1.00 57.84 103 VAL A C 1
ATOM 804 O O . VAL A 1 103 ? -3.032 -18.662 6.881 1.00 57.84 103 VAL A O 1
ATOM 807 N N . ALA A 1 104 ? -4.983 -19.218 5.926 1.00 53.34 104 ALA A N 1
ATOM 808 C CA . ALA A 1 104 ? -5.866 -18.641 6.942 1.00 53.34 104 ALA A CA 1
ATOM 809 C C . ALA A 1 104 ? -6.671 -19.698 7.702 1.00 53.34 104 ALA A C 1
ATOM 811 O O . ALA A 1 104 ? -6.775 -19.548 8.940 1.00 53.34 104 ALA A O 1
#

Radius of gyration: 22.21 Å; chains: 1; bounding box: 63×46×42 Å